Protein AF-A0A3D4QCY0-F1 (afdb_monomer_lite)

Radius of gyration: 16.94 Å; chains: 1; bounding box: 35×30×43 Å

Structure (mmCIF, N/CA/C/O backbone):
data_AF-A0A3D4QCY0-F1
#
_entry.id   AF-A0A3D4QCY0-F1
#
loop_
_atom_site.group_PDB
_atom_site.id
_atom_site.type_symbol
_atom_site.label_atom_id
_atom_site.label_alt_id
_atom_site.label_comp_id
_atom_site.label_asym_id
_atom_site.label_entity_id
_atom_site.label_seq_id
_atom_site.pdbx_PDB_ins_code
_atom_site.Cartn_x
_atom_site.Cartn_y
_atom_site.Cartn_z
_atom_site.occupancy
_atom_site.B_iso_or_equiv
_atom_site.auth_seq_id
_atom_site.auth_comp_id
_atom_site.auth_asym_id
_atom_site.auth_atom_id
_atom_site.pdbx_PDB_model_num
ATOM 1 N N . HIS A 1 1 ? -21.786 4.100 13.172 1.00 88.31 1 HIS A N 1
ATOM 2 C CA . HIS A 1 1 ? -20.840 3.691 12.109 1.00 88.31 1 HIS A CA 1
ATOM 3 C C . HIS A 1 1 ? -19.606 3.080 12.758 1.00 88.31 1 HIS A C 1
ATOM 5 O O . HIS A 1 1 ? -19.327 3.443 13.893 1.00 88.31 1 HIS A O 1
ATOM 11 N N . LYS A 1 2 ? -18.911 2.158 12.079 1.00 94.44 2 LYS A N 1
ATOM 12 C CA . LYS A 1 2 ? -17.714 1.473 12.592 1.00 94.44 2 LYS A CA 1
ATOM 13 C C . LYS A 1 2 ? -16.476 1.961 11.819 1.00 94.44 2 LYS A C 1
ATOM 15 O O . LYS A 1 2 ? -16.392 1.668 10.627 1.00 94.44 2 LYS A O 1
ATOM 20 N N . PRO A 1 3 ? -15.575 2.754 12.425 1.00 95.50 3 PRO A N 1
ATOM 21 C CA . PRO A 1 3 ? -14.400 3.279 11.729 1.00 95.50 3 PRO A CA 1
ATOM 22 C C . PRO A 1 3 ? -13.408 2.168 11.362 1.00 95.50 3 PRO A C 1
ATOM 24 O O . PRO A 1 3 ? -13.145 1.279 12.172 1.00 95.50 3 PRO A O 1
ATOM 27 N N . ILE A 1 4 ? -12.820 2.252 10.168 1.00 95.69 4 ILE A N 1
ATOM 28 C CA . ILE A 1 4 ? -11.744 1.359 9.720 1.00 95.69 4 ILE A CA 1
ATOM 29 C C . ILE A 1 4 ? -10.497 2.208 9.498 1.00 95.69 4 ILE A C 1
ATOM 31 O O . ILE A 1 4 ? -10.469 3.059 8.609 1.00 95.69 4 ILE A O 1
ATOM 35 N N . VAL A 1 5 ? -9.471 1.980 10.312 1.00 95.88 5 VAL A N 1
ATOM 36 C CA . VAL A 1 5 ? -8.159 2.607 10.150 1.00 95.88 5 VAL A CA 1
ATOM 37 C C . VAL A 1 5 ? -7.288 1.666 9.330 1.00 95.88 5 VAL A C 1
ATOM 39 O O . VAL A 1 5 ? -6.862 0.620 9.820 1.00 95.88 5 VAL A O 1
ATOM 42 N N . LEU A 1 6 ? -7.054 2.028 8.070 1.00 96.56 6 LEU A N 1
ATOM 43 C CA . LEU A 1 6 ? -6.226 1.253 7.155 1.00 96.56 6 LEU A CA 1
ATOM 44 C C . LEU A 1 6 ? -4.761 1.678 7.266 1.00 96.56 6 LEU A C 1
ATOM 46 O O . LEU A 1 6 ? -4.385 2.781 6.871 1.00 96.56 6 LEU A O 1
ATOM 50 N N . MET A 1 7 ? -3.931 0.774 7.769 1.00 95.88 7 MET A N 1
ATOM 51 C CA . MET A 1 7 ? -2.484 0.920 7.803 1.00 95.88 7 MET A CA 1
ATOM 52 C C . MET A 1 7 ? -1.892 0.468 6.470 1.00 95.88 7 MET A C 1
ATOM 54 O O . MET A 1 7 ? -2.168 -0.626 5.982 1.00 95.88 7 MET A O 1
ATOM 58 N N . GLY A 1 8 ? -1.069 1.327 5.875 1.00 94.38 8 GLY A N 1
ATOM 59 C CA . GLY A 1 8 ? -0.485 1.109 4.556 1.00 94.38 8 GLY A CA 1
ATOM 60 C C . GLY A 1 8 ? 0.817 0.309 4.564 1.00 94.38 8 GLY A C 1
ATOM 61 O O . GLY A 1 8 ? 1.773 0.756 3.930 1.00 94.38 8 GLY A O 1
ATOM 62 N N . GLY A 1 9 ? 0.912 -0.808 5.290 1.00 94.69 9 GLY A N 1
ATOM 63 C CA . GLY A 1 9 ? 2.163 -1.565 5.418 1.00 94.69 9 GLY A CA 1
ATOM 64 C C . GLY A 1 9 ? 2.694 -2.087 4.081 1.00 94.69 9 GLY A C 1
ATOM 65 O O . GLY A 1 9 ? 3.854 -1.847 3.756 1.00 94.69 9 GLY A O 1
ATOM 66 N N . GLY A 1 10 ? 1.839 -2.706 3.263 1.00 92.88 10 GLY A N 1
ATOM 67 C CA . GLY A 1 10 ? 2.211 -3.220 1.941 1.00 92.88 10 GLY A CA 1
ATOM 68 C C . GLY A 1 10 ? 2.490 -2.097 0.940 1.00 92.88 10 GLY A C 1
ATOM 69 O O . GLY A 1 10 ? 3.528 -2.078 0.285 1.00 92.88 10 GLY A O 1
ATOM 70 N N . THR A 1 11 ? 1.624 -1.083 0.889 1.00 91.31 11 THR A N 1
ATOM 71 C CA . THR A 1 11 ? 1.805 0.099 0.020 1.00 91.31 11 THR A CA 1
ATOM 72 C C . THR A 1 11 ? 3.070 0.900 0.342 1.00 91.31 11 THR A C 1
ATOM 74 O O . THR A 1 11 ? 3.662 1.504 -0.550 1.00 91.31 11 THR A O 1
ATOM 77 N N . THR A 1 12 ? 3.526 0.891 1.600 1.00 91.19 12 THR A N 1
ATOM 78 C CA . THR A 1 12 ? 4.779 1.554 2.006 1.00 91.19 12 THR A CA 1
ATOM 79 C C . THR A 1 12 ? 6.009 0.877 1.398 1.00 91.19 12 THR A C 1
ATOM 81 O O . THR A 1 12 ? 6.993 1.561 1.127 1.00 91.19 12 THR A O 1
ATOM 84 N N . LYS A 1 13 ? 5.945 -0.434 1.124 1.00 89.94 13 LYS A N 1
ATOM 85 C CA . LYS A 1 13 ? 7.026 -1.180 0.457 1.00 89.94 13 LYS A CA 1
ATOM 86 C C . LYS A 1 13 ? 7.170 -0.817 -1.025 1.00 89.94 13 LYS A C 1
ATOM 88 O O . LYS A 1 13 ? 8.249 -0.972 -1.583 1.00 89.94 13 LYS A O 1
ATOM 93 N N . VAL A 1 14 ? 6.094 -0.330 -1.646 1.00 88.06 14 VAL A N 1
ATOM 94 C CA . VAL A 1 14 ? 6.084 0.177 -3.028 1.00 88.06 14 VAL A CA 1
ATOM 95 C C . VAL A 1 14 ? 6.543 1.637 -3.060 1.00 88.06 14 VAL A C 1
ATOM 97 O O . VAL A 1 14 ? 7.456 1.988 -3.802 1.00 88.06 14 VAL A O 1
ATOM 100 N N . GLY A 1 15 ? 5.947 2.465 -2.195 1.00 83.56 15 GLY A N 1
ATOM 101 C CA . GLY A 1 15 ? 6.195 3.901 -2.114 1.00 83.56 15 GLY A CA 1
ATOM 102 C C . GLY A 1 15 ? 5.259 4.700 -3.022 1.00 83.56 15 GLY A C 1
ATOM 103 O O . GLY A 1 15 ? 5.335 4.604 -4.239 1.00 83.56 15 GLY A O 1
ATOM 104 N N . ASP A 1 16 ? 4.396 5.516 -2.413 1.00 81.81 16 ASP A N 1
ATOM 105 C CA . ASP A 1 16 ? 3.465 6.401 -3.123 1.00 81.81 16 ASP A CA 1
ATOM 106 C C . ASP A 1 16 ? 4.222 7.506 -3.893 1.00 81.81 16 ASP A C 1
ATOM 108 O O . ASP A 1 16 ? 4.922 8.306 -3.244 1.00 81.81 16 ASP A O 1
ATOM 112 N N . PRO A 1 17 ? 4.103 7.563 -5.237 1.00 76.12 17 PRO A N 1
ATOM 113 C CA . PRO A 1 17 ? 4.741 8.580 -6.069 1.00 76.12 17 PRO A CA 1
ATOM 114 C C . PRO A 1 17 ? 3.973 9.911 -6.104 1.00 76.12 17 PRO A C 1
ATOM 116 O O . PRO A 1 17 ? 4.477 10.879 -6.678 1.00 76.12 17 PRO A O 1
ATOM 119 N N . THR A 1 18 ? 2.767 9.975 -5.533 1.00 73.25 18 THR A N 1
ATOM 120 C CA . THR A 1 18 ? 1.912 11.168 -5.564 1.00 73.25 18 THR A CA 1
ATOM 121 C C . THR A 1 18 ? 2.602 12.332 -4.844 1.00 73.25 18 THR A C 1
ATOM 123 O O . THR A 1 18 ? 3.072 12.196 -3.713 1.00 73.25 18 THR A O 1
ATOM 126 N N . ASP A 1 19 ? 2.700 13.479 -5.523 1.00 65.94 19 ASP A N 1
ATOM 127 C CA . ASP A 1 19 ? 3.302 14.728 -5.029 1.00 65.94 19 ASP A CA 1
ATOM 128 C C . ASP A 1 19 ? 4.786 14.646 -4.606 1.00 65.94 19 ASP A C 1
ATOM 130 O O . ASP A 1 19 ? 5.255 15.426 -3.767 1.00 65.94 19 ASP A O 1
ATOM 134 N N . LYS A 1 20 ? 5.562 13.708 -5.171 1.00 68.62 20 LYS A N 1
ATOM 135 C CA . LYS A 1 20 ? 6.997 13.552 -4.876 1.00 68.62 20 LYS A CA 1
ATOM 136 C C . LYS A 1 20 ? 7.850 13.555 -6.148 1.00 68.62 20 LYS A C 1
ATOM 138 O O . LYS A 1 20 ? 7.684 12.709 -7.018 1.00 68.62 20 LYS A O 1
ATOM 143 N N . ASP A 1 21 ? 8.834 14.458 -6.194 1.00 64.94 21 ASP A N 1
ATOM 144 C CA . ASP A 1 21 ? 9.826 14.540 -7.282 1.00 64.94 21 ASP A CA 1
ATOM 145 C C . ASP A 1 21 ? 10.943 13.482 -7.174 1.00 64.94 21 ASP A C 1
ATOM 147 O O . ASP A 1 21 ? 11.675 13.249 -8.134 1.00 64.94 21 ASP A O 1
ATOM 151 N N . GLN A 1 22 ? 11.117 12.862 -6.000 1.00 67.62 22 GLN A N 1
ATOM 152 C CA . GLN A 1 22 ? 12.184 11.894 -5.729 1.00 67.62 22 GLN A CA 1
ATOM 153 C C . GLN A 1 22 ? 11.621 10.589 -5.171 1.00 67.62 22 GLN A C 1
ATOM 155 O O . GLN A 1 22 ? 10.660 10.592 -4.396 1.00 67.62 22 GLN A O 1
ATOM 160 N N . GLN A 1 23 ? 12.275 9.483 -5.528 1.00 67.81 23 GLN A N 1
ATOM 161 C CA . GLN A 1 23 ? 11.935 8.155 -5.037 1.00 67.81 23 GLN A CA 1
ATOM 162 C C . GLN A 1 23 ? 12.073 8.098 -3.510 1.00 67.81 23 GLN A C 1
ATOM 164 O O . GLN A 1 23 ? 13.059 8.573 -2.937 1.00 67.81 23 GLN A O 1
ATOM 169 N N . ARG A 1 24 ? 11.084 7.505 -2.832 1.00 73.44 24 ARG A N 1
ATOM 170 C CA . ARG A 1 24 ? 11.177 7.282 -1.386 1.00 73.44 24 ARG A CA 1
ATOM 171 C C . ARG A 1 24 ? 12.241 6.224 -1.082 1.00 73.44 24 ARG A C 1
ATOM 173 O O . ARG A 1 24 ? 12.330 5.235 -1.810 1.00 73.44 24 ARG A O 1
ATOM 180 N N . PRO A 1 25 ? 13.008 6.378 0.011 1.00 81.00 25 PRO A N 1
ATOM 181 C CA . PRO A 1 25 ? 13.854 5.295 0.482 1.00 81.00 25 PRO A CA 1
ATOM 182 C C . PRO A 1 25 ? 12.978 4.093 0.849 1.00 81.00 25 PRO A C 1
ATOM 184 O O . PRO A 1 25 ? 11.962 4.242 1.532 1.00 81.00 25 PRO A O 1
ATOM 187 N N . LEU A 1 26 ? 13.386 2.907 0.398 1.00 84.88 26 LEU A N 1
ATOM 188 C CA . LEU A 1 26 ? 12.741 1.660 0.788 1.00 84.88 26 LEU A CA 1
ATOM 189 C C . LEU A 1 26 ? 13.033 1.403 2.267 1.00 84.88 26 LEU A C 1
ATOM 191 O O . LEU A 1 26 ? 14.190 1.322 2.682 1.00 84.88 26 LEU A O 1
ATOM 195 N N . LEU A 1 27 ? 11.971 1.314 3.061 1.00 91.00 27 LEU A N 1
ATOM 196 C CA . LEU A 1 27 ? 12.060 1.012 4.483 1.00 91.00 27 LEU A CA 1
ATOM 197 C C . LEU A 1 27 ? 12.160 -0.499 4.691 1.00 91.00 27 LEU A C 1
ATOM 199 O O . LEU A 1 27 ? 11.588 -1.280 3.931 1.00 91.00 27 LEU A O 1
ATOM 203 N N . THR A 1 28 ? 12.853 -0.911 5.749 1.00 93.94 28 THR A N 1
ATOM 204 C CA . THR A 1 28 ? 12.838 -2.312 6.184 1.00 93.94 28 THR A CA 1
ATOM 205 C C . THR A 1 28 ? 11.507 -2.654 6.848 1.00 93.94 28 THR A C 1
ATOM 207 O O . THR A 1 28 ? 10.839 -1.783 7.408 1.00 93.94 28 THR A O 1
ATOM 210 N N . ASP A 1 29 ? 11.144 -3.937 6.869 1.00 92.75 29 ASP A N 1
ATOM 211 C CA . ASP A 1 29 ? 9.919 -4.397 7.537 1.00 92.75 29 ASP A CA 1
ATOM 212 C C . ASP A 1 29 ? 9.871 -3.981 9.016 1.00 92.75 29 ASP A C 1
ATOM 214 O O . ASP A 1 29 ? 8.828 -3.563 9.513 1.00 92.75 29 ASP A O 1
ATOM 218 N N . ALA A 1 30 ? 11.017 -3.994 9.705 1.00 95.56 30 ALA A N 1
ATOM 219 C CA . ALA A 1 30 ? 11.121 -3.539 11.090 1.00 95.56 30 ALA A CA 1
ATOM 220 C C . ALA A 1 30 ? 10.828 -2.035 11.239 1.00 95.56 30 ALA A C 1
ATOM 222 O O . ALA A 1 30 ? 10.148 -1.625 12.180 1.00 95.56 30 ALA A O 1
ATOM 223 N N . GLN A 1 31 ? 11.307 -1.207 10.304 1.00 95.81 31 GLN A N 1
ATOM 224 C CA . GLN A 1 31 ? 11.001 0.226 10.289 1.00 95.81 31 GLN A CA 1
ATOM 225 C C . GLN A 1 31 ? 9.520 0.477 9.991 1.00 95.81 31 GLN A C 1
ATOM 227 O O . GLN A 1 31 ? 8.900 1.320 10.638 1.00 95.81 31 GLN A O 1
ATOM 232 N N . ILE A 1 32 ? 8.940 -0.263 9.041 1.00 94.94 32 ILE A N 1
ATOM 233 C CA . ILE A 1 32 ? 7.515 -0.163 8.703 1.00 94.94 32 ILE A CA 1
ATOM 234 C C . ILE A 1 32 ? 6.660 -0.544 9.913 1.00 94.94 32 ILE A C 1
ATOM 236 O O . ILE A 1 32 ? 5.749 0.206 10.266 1.00 94.94 32 ILE A O 1
ATOM 240 N N . GLN A 1 33 ? 6.981 -1.647 10.591 1.00 95.38 33 GLN A N 1
ATOM 241 C CA . GLN A 1 33 ? 6.252 -2.073 11.783 1.00 95.38 33 GLN A CA 1
ATOM 242 C C . GLN A 1 33 ? 6.359 -1.043 12.914 1.00 95.38 33 GLN A C 1
ATOM 244 O O . GLN A 1 33 ? 5.340 -0.654 13.479 1.00 95.38 33 GLN A O 1
ATOM 249 N N . GLY A 1 34 ? 7.561 -0.517 13.181 1.00 97.19 34 GLY A N 1
ATOM 250 C CA . GLY A 1 34 ? 7.746 0.541 14.180 1.00 97.19 34 GLY A CA 1
ATOM 251 C C . GLY A 1 34 ? 6.930 1.804 13.875 1.00 97.19 34 GLY A C 1
ATOM 252 O O . GLY A 1 34 ? 6.350 2.408 14.780 1.00 97.19 34 GLY A O 1
ATOM 253 N N . ASN A 1 35 ? 6.815 2.176 12.596 1.00 95.50 35 ASN A N 1
ATOM 254 C CA . ASN A 1 35 ? 5.964 3.287 12.170 1.00 95.50 35 ASN A CA 1
ATOM 255 C C . ASN A 1 35 ? 4.474 2.985 12.390 1.00 95.50 35 ASN A C 1
ATOM 257 O O . ASN A 1 35 ? 3.747 3.852 12.874 1.00 95.50 35 ASN A O 1
ATOM 261 N N . ILE A 1 36 ? 4.016 1.772 12.065 1.00 95.56 36 ILE A N 1
ATOM 262 C CA . ILE A 1 36 ? 2.626 1.345 12.284 1.00 95.56 36 ILE A CA 1
ATOM 263 C C . ILE A 1 36 ? 2.272 1.413 13.772 1.00 95.56 36 ILE A C 1
ATOM 265 O O . ILE A 1 36 ? 1.252 2.008 14.133 1.00 95.56 36 ILE A O 1
ATOM 269 N N . ASP A 1 37 ? 3.136 0.872 14.631 1.00 95.69 37 ASP A N 1
ATOM 270 C CA . ASP A 1 37 ? 2.935 0.870 16.080 1.00 95.69 37 ASP A CA 1
ATOM 271 C C . ASP A 1 37 ? 2.878 2.300 16.629 1.00 95.69 37 ASP A C 1
ATOM 273 O O . ASP A 1 37 ? 1.991 2.635 17.417 1.00 95.69 37 ASP A O 1
ATOM 277 N N . SER A 1 38 ? 3.762 3.183 16.152 1.00 96.62 38 SER A N 1
ATOM 278 C CA . SER A 1 38 ? 3.749 4.601 16.517 1.00 96.62 38 SER A CA 1
ATOM 279 C C . SER A 1 38 ? 2.450 5.294 16.089 1.00 96.62 38 SER A C 1
ATOM 281 O O . SER A 1 38 ? 1.803 5.951 16.909 1.00 96.62 38 SER A O 1
ATOM 283 N N . ILE A 1 39 ? 2.003 5.097 14.845 1.00 95.44 39 ILE A N 1
ATOM 284 C CA . ILE A 1 39 ? 0.762 5.694 14.328 1.00 95.44 39 ILE A CA 1
ATOM 285 C C . ILE A 1 39 ? -0.459 5.212 15.124 1.00 95.44 39 ILE A C 1
ATOM 287 O O . ILE A 1 39 ? -1.353 6.008 15.430 1.00 95.44 39 ILE A O 1
ATOM 291 N N . LYS A 1 40 ? -0.483 3.941 15.540 1.00 93.31 40 LYS A N 1
ATOM 292 C CA . LYS A 1 40 ? -1.550 3.395 16.390 1.00 93.31 40 LYS A CA 1
ATOM 293 C C . LYS A 1 40 ? -1.715 4.174 17.694 1.00 93.31 40 LYS A C 1
ATOM 295 O O . LYS A 1 40 ? -2.849 4.470 18.073 1.00 93.31 40 LYS A O 1
ATOM 300 N N . THR A 1 41 ? -0.618 4.587 18.332 1.00 95.31 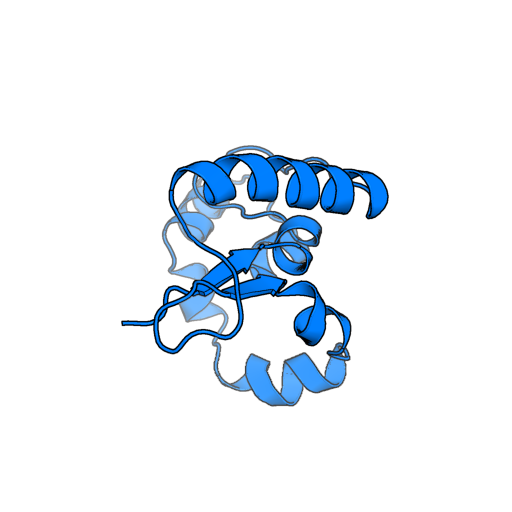41 THR A N 1
ATOM 301 C CA . THR A 1 41 ? -0.680 5.395 19.568 1.00 95.31 41 THR A CA 1
ATOM 302 C C . THR A 1 41 ? -1.335 6.762 19.360 1.00 95.31 41 THR A C 1
ATOM 304 O O . THR A 1 41 ? -1.971 7.295 20.271 1.00 95.31 41 THR A O 1
ATOM 307 N N . VAL A 1 42 ? -1.223 7.334 18.156 1.00 95.75 42 VAL A N 1
ATOM 308 C CA . VAL A 1 42 ? -1.860 8.610 17.809 1.00 95.75 42 VAL A CA 1
ATOM 309 C C . VAL A 1 42 ? -3.364 8.412 17.649 1.00 95.75 42 VAL A C 1
ATOM 311 O O . VAL A 1 42 ? -4.143 9.139 18.266 1.00 95.75 42 VAL A O 1
ATOM 314 N N . PHE A 1 43 ? -3.786 7.398 16.888 1.00 94.69 43 PHE A N 1
ATOM 315 C CA . PHE A 1 43 ? -5.209 7.119 16.666 1.00 94.69 43 PHE A CA 1
ATOM 316 C C . PHE A 1 43 ? -5.959 6.730 17.940 1.00 94.69 43 PHE A C 1
ATOM 318 O O . PHE A 1 43 ? -7.127 7.084 18.077 1.00 94.69 43 PHE A O 1
ATOM 325 N N . GLN A 1 44 ? -5.300 6.074 18.899 1.00 94.12 44 GLN A N 1
ATOM 326 C CA . GLN A 1 44 ? -5.893 5.735 20.200 1.00 94.12 44 GLN A CA 1
ATOM 327 C C . GLN A 1 44 ? -6.379 6.956 20.997 1.00 94.12 44 GLN A C 1
ATOM 329 O O . GLN A 1 44 ? -7.209 6.813 21.889 1.00 94.12 44 GLN A O 1
ATOM 334 N N . ARG A 1 45 ? -5.900 8.165 20.676 1.00 95.12 45 ARG A N 1
ATOM 335 C CA . ARG A 1 45 ? -6.382 9.411 21.295 1.00 95.12 45 ARG A CA 1
ATOM 336 C C . ARG A 1 45 ? -7.724 9.882 20.734 1.00 95.12 45 ARG A C 1
ATOM 338 O O . ARG A 1 45 ? -8.393 10.685 21.373 1.00 95.12 45 ARG A O 1
ATOM 345 N N . PHE A 1 46 ? -8.092 9.413 19.543 1.00 94.69 46 PHE A N 1
ATOM 346 C CA . PHE A 1 46 ? -9.280 9.849 18.804 1.00 94.69 46 PHE A CA 1
ATOM 347 C C . PHE A 1 46 ? -10.329 8.745 18.652 1.00 94.69 46 PHE A C 1
ATOM 349 O O . PHE A 1 46 ? -11.498 9.045 18.425 1.00 94.69 46 PHE A O 1
ATOM 356 N N . LEU A 1 47 ? -9.919 7.478 18.746 1.00 95.25 47 LEU A N 1
ATOM 357 C CA . LEU A 1 47 ? -10.755 6.314 18.479 1.00 95.25 47 LEU A CA 1
ATOM 358 C C . LEU A 1 47 ? -10.645 5.288 19.606 1.00 95.25 47 LEU A C 1
ATOM 360 O O . LEU A 1 47 ? -9.551 4.960 20.067 1.00 95.25 47 LEU A O 1
ATOM 364 N N . THR A 1 48 ? -11.788 4.720 19.984 1.00 95.69 48 THR A N 1
ATOM 365 C CA . THR A 1 48 ? -11.860 3.527 20.830 1.00 95.69 48 THR A CA 1
ATOM 366 C C . THR A 1 48 ? -11.748 2.294 19.943 1.00 95.69 48 THR A C 1
ATOM 368 O O . THR A 1 48 ? -12.580 2.106 19.062 1.00 95.69 48 THR A O 1
ATOM 371 N N . PHE A 1 49 ? -10.721 1.471 20.156 1.00 94.31 49 PHE A N 1
ATOM 372 C CA . PHE A 1 49 ? -10.532 0.206 19.441 1.00 94.31 49 PHE A CA 1
ATOM 373 C C . PHE A 1 49 ? -11.083 -0.961 20.258 1.00 94.31 49 PHE A C 1
ATOM 375 O O . PHE A 1 49 ? -10.865 -1.011 21.469 1.00 94.31 49 PHE A O 1
ATOM 382 N N . GLY A 1 50 ? -11.743 -1.908 19.593 1.00 92.31 50 GLY A N 1
ATOM 383 C CA . GLY A 1 50 ? -12.380 -3.044 20.253 1.00 92.31 50 GLY A CA 1
ATOM 384 C C . GLY A 1 50 ? -13.376 -3.785 19.361 1.00 92.31 50 GLY A C 1
ATOM 385 O O . GLY A 1 50 ? -13.489 -3.526 18.160 1.00 92.31 50 GLY A O 1
ATOM 386 N N . ASP A 1 51 ? -14.112 -4.703 19.981 1.00 92.44 51 ASP A N 1
ATOM 387 C CA . ASP A 1 51 ? -15.099 -5.559 19.314 1.00 92.44 51 ASP A CA 1
ATOM 388 C C . ASP A 1 51 ? -16.532 -5.020 19.419 1.00 92.44 51 ASP A C 1
ATOM 390 O O . ASP A 1 51 ? -17.480 -5.655 18.949 1.00 92.44 51 ASP A O 1
ATOM 394 N N . GLY A 1 52 ? -16.712 -3.832 20.003 1.00 94.19 52 GLY A N 1
ATOM 395 C CA . GLY A 1 52 ? -18.008 -3.185 20.098 1.00 94.19 52 GLY A CA 1
ATOM 396 C C . GLY A 1 52 ? -18.634 -2.881 18.725 1.00 94.19 52 GLY A C 1
ATOM 397 O O . GLY A 1 52 ? -17.944 -2.818 17.695 1.00 94.19 52 GLY A O 1
ATOM 398 N N . PRO A 1 53 ? -19.958 -2.635 18.681 1.00 94.31 53 PRO A N 1
ATOM 399 C CA . PRO A 1 53 ? -20.676 -2.352 17.434 1.00 94.31 53 PRO A CA 1
ATOM 400 C C . PRO A 1 53 ? -20.163 -1.112 16.684 1.00 94.31 53 PRO A C 1
ATOM 402 O O . PRO A 1 53 ? -20.328 -1.004 15.468 1.00 94.31 53 PRO A O 1
ATOM 405 N N . THR A 1 54 ? -19.554 -0.168 17.404 1.00 95.56 54 THR A N 1
ATOM 406 C CA . THR A 1 54 ? -19.045 1.107 16.875 1.00 95.56 54 THR A CA 1
ATOM 407 C C . THR A 1 54 ? -17.546 1.297 17.068 1.00 95.56 54 THR A C 1
ATOM 409 O O . THR A 1 54 ? -17.013 2.313 16.626 1.00 95.56 54 THR A O 1
ATOM 412 N N . ASP A 1 55 ? -16.873 0.348 17.715 1.00 96.00 55 ASP A N 1
ATOM 413 C CA . ASP A 1 55 ? -15.450 0.452 18.018 1.00 96.00 55 ASP A CA 1
ATOM 414 C C . ASP A 1 55 ? -14.630 0.380 16.731 1.00 96.00 55 ASP A C 1
ATOM 416 O O . ASP A 1 55 ? -14.937 -0.388 15.816 1.00 96.00 55 ASP A O 1
ATOM 420 N N . ALA A 1 56 ? -13.584 1.191 16.641 1.00 96.69 56 ALA A N 1
ATOM 421 C CA . ALA A 1 56 ? -12.712 1.210 15.485 1.00 96.69 56 ALA A CA 1
ATOM 422 C C . ALA A 1 56 ? -11.949 -0.111 15.344 1.00 96.69 56 ALA A C 1
ATOM 424 O O . ALA A 1 56 ? -11.537 -0.730 16.328 1.00 96.69 56 ALA A O 1
ATOM 425 N N . VAL A 1 57 ? -11.697 -0.498 14.097 1.00 95.25 57 VAL A N 1
ATOM 426 C CA . VAL A 1 57 ? -10.772 -1.582 13.761 1.00 95.25 57 VAL A CA 1
ATOM 427 C C . VAL A 1 57 ? -9.569 -1.007 13.037 1.00 95.25 57 VAL A C 1
ATOM 429 O O . VAL A 1 57 ? -9.697 -0.093 12.223 1.00 95.25 57 VAL A O 1
ATOM 432 N N . MET A 1 58 ? -8.393 -1.535 13.352 1.00 94.06 58 MET A N 1
ATOM 433 C CA . MET A 1 58 ? -7.162 -1.222 12.641 1.00 94.06 58 MET A CA 1
ATOM 434 C C . MET A 1 58 ? -6.764 -2.445 11.829 1.00 94.06 58 MET A C 1
ATOM 436 O O . MET A 1 58 ? -6.603 -3.521 12.398 1.00 94.06 58 MET A O 1
ATOM 440 N N . VAL A 1 59 ? -6.626 -2.267 10.521 1.00 95.81 59 VAL A N 1
ATOM 441 C CA . VAL A 1 59 ? -6.278 -3.329 9.567 1.00 95.81 59 VAL A CA 1
ATOM 442 C C . VAL A 1 59 ? -5.049 -2.908 8.778 1.00 95.81 59 VAL A C 1
ATOM 444 O O . VAL A 1 59 ? -4.865 -1.714 8.536 1.00 95.81 59 VAL A O 1
ATOM 447 N N . ASN A 1 60 ? -4.203 -3.852 8.375 1.00 96.31 60 ASN A N 1
ATOM 448 C CA . ASN A 1 60 ? -3.007 -3.556 7.589 1.00 96.31 60 ASN A CA 1
ATOM 449 C C . ASN A 1 60 ? -3.118 -4.160 6.187 1.00 96.31 60 ASN A C 1
ATOM 451 O O . ASN A 1 60 ? -3.281 -5.367 6.047 1.00 96.31 60 ASN A O 1
ATOM 455 N N . ASN A 1 61 ? -2.961 -3.346 5.139 1.00 96.06 61 ASN A N 1
ATOM 456 C CA . ASN A 1 61 ? -3.041 -3.853 3.765 1.00 96.06 61 ASN A CA 1
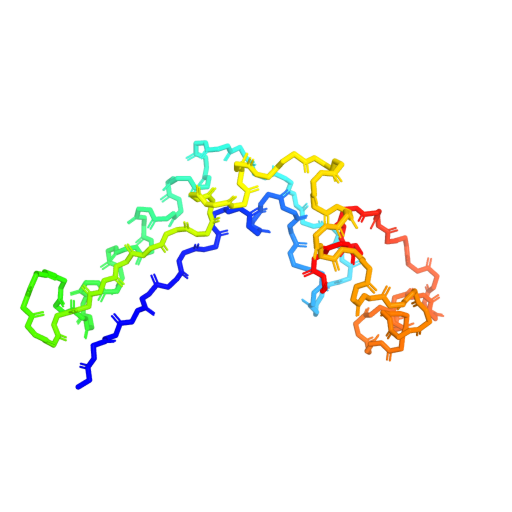ATOM 457 C C . ASN A 1 61 ? -1.938 -4.843 3.381 1.00 96.06 61 ASN A C 1
ATOM 459 O O . ASN A 1 61 ? -2.099 -5.568 2.401 1.00 96.06 61 ASN A O 1
ATOM 463 N N . ALA A 1 62 ? -0.858 -4.925 4.160 1.00 96.00 62 ALA A N 1
ATOM 464 C CA . ALA A 1 62 ? 0.140 -5.979 4.014 1.00 96.00 62 ALA A CA 1
ATOM 465 C C . ALA A 1 62 ? -0.479 -7.387 4.113 1.00 96.00 62 ALA A C 1
ATOM 467 O O . ALA A 1 62 ? -0.054 -8.277 3.384 1.00 96.00 62 ALA A O 1
ATOM 468 N N . GLU A 1 63 ? -1.517 -7.569 4.943 1.00 95.00 63 GLU A N 1
ATOM 469 C CA . GLU A 1 63 ? -2.139 -8.873 5.225 1.00 95.00 63 GLU A CA 1
ATOM 470 C C . GLU A 1 63 ? -2.635 -9.588 3.961 1.00 95.00 63 GLU A C 1
ATOM 472 O O . GLU A 1 63 ? -2.552 -10.810 3.871 1.00 95.00 63 GLU A O 1
ATOM 477 N N . TRP A 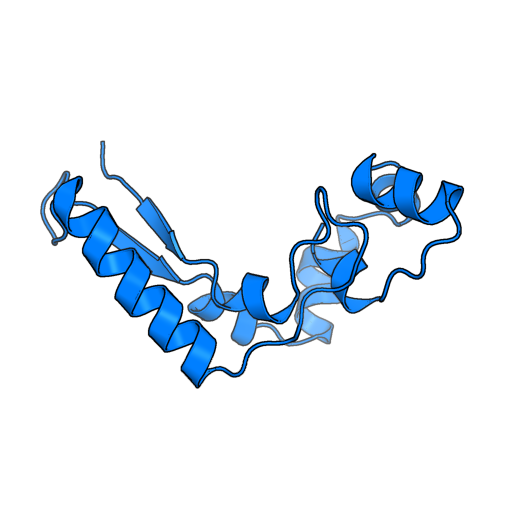1 64 ? -3.121 -8.836 2.970 1.00 93.88 64 TRP A N 1
ATOM 478 C CA . TRP A 1 64 ? -3.540 -9.397 1.685 1.00 93.88 64 TRP A CA 1
ATOM 479 C C . TRP A 1 64 ? -2.555 -9.103 0.558 1.00 93.88 64 TRP A C 1
ATOM 481 O O . TRP A 1 64 ? -2.335 -9.976 -0.279 1.00 93.88 64 TRP A O 1
ATOM 491 N N . LEU A 1 65 ? -1.928 -7.921 0.525 1.00 93.19 65 LEU A N 1
ATOM 492 C CA . LEU A 1 65 ? -1.019 -7.560 -0.568 1.00 93.19 65 LEU A CA 1
ATOM 493 C C . LEU A 1 65 ? 0.194 -8.491 -0.645 1.00 93.19 65 LEU A C 1
ATOM 495 O O . LEU A 1 65 ? 0.619 -8.838 -1.743 1.00 93.19 65 LEU A O 1
ATOM 499 N N . GLU A 1 66 ? 0.722 -8.936 0.495 1.00 92.31 66 GLU A N 1
ATOM 500 C CA . GLU A 1 66 ? 1.876 -9.846 0.531 1.00 92.31 66 GLU A CA 1
ATOM 501 C C . GLU A 1 66 ? 1.512 -11.285 0.155 1.00 92.31 66 GLU A C 1
ATOM 503 O O . GLU A 1 66 ? 2.383 -12.071 -0.215 1.00 92.31 66 GLU A O 1
ATOM 508 N N . SER A 1 67 ? 0.225 -11.631 0.218 1.00 92.62 67 SER A N 1
ATOM 509 C CA . SER A 1 67 ? -0.261 -12.955 -0.170 1.00 92.62 67 SER A CA 1
ATOM 510 C C . SER A 1 67 ? -0.366 -13.126 -1.687 1.00 92.62 67 SER A C 1
ATOM 512 O O . SER A 1 67 ? -0.390 -14.255 -2.181 1.00 92.62 67 SER A O 1
ATOM 514 N N . PHE A 1 68 ? -0.418 -12.021 -2.438 1.00 90.88 68 PHE A N 1
ATOM 515 C CA . PHE A 1 68 ? -0.576 -12.081 -3.881 1.00 90.88 68 PHE A CA 1
ATOM 516 C C . PHE A 1 68 ? 0.711 -12.540 -4.564 1.00 90.88 68 PHE A C 1
ATOM 518 O O . PHE A 1 68 ? 1.765 -11.910 -4.476 1.00 90.88 68 PHE A O 1
ATOM 525 N N . GLY A 1 69 ? 0.607 -13.620 -5.337 1.00 93.12 69 GLY A N 1
ATOM 526 C CA . GLY A 1 69 ? 1.642 -13.978 -6.300 1.00 93.12 69 GLY A CA 1
ATOM 527 C C . GLY A 1 69 ? 1.603 -13.051 -7.517 1.00 93.12 69 GLY A C 1
ATOM 528 O O . GLY A 1 69 ? 0.529 -12.687 -7.988 1.00 93.12 69 GLY A O 1
ATOM 529 N N . TYR A 1 70 ? 2.763 -12.730 -8.099 1.00 91.50 70 TYR A N 1
ATOM 530 C CA . TYR A 1 70 ? 2.852 -11.838 -9.267 1.00 91.50 70 TYR A CA 1
ATOM 531 C C . TYR A 1 70 ? 1.940 -12.268 -10.432 1.00 91.50 70 TYR A C 1
ATOM 533 O O . TYR A 1 70 ? 1.178 -11.465 -10.962 1.00 91.50 70 TYR A O 1
ATOM 541 N N . LEU A 1 71 ? 1.957 -13.557 -10.799 1.00 94.81 71 LEU A N 1
ATOM 542 C CA . LEU A 1 71 ? 1.113 -14.073 -11.886 1.00 94.81 71 LEU A CA 1
ATOM 543 C C . LEU A 1 71 ? -0.381 -14.036 -11.556 1.00 94.81 71 LEU A 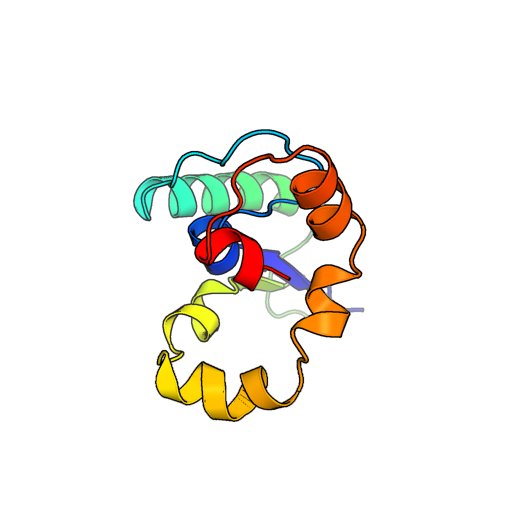C 1
ATOM 545 O O . LEU A 1 71 ? -1.192 -13.837 -12.458 1.00 94.81 71 LEU A O 1
ATOM 549 N N . GLN A 1 72 ? -0.738 -14.245 -10.288 1.00 94.44 72 GLN A N 1
ATOM 550 C CA . GLN A 1 72 ? -2.119 -14.136 -9.833 1.00 94.44 72 GLN A CA 1
ATOM 551 C C . GLN A 1 72 ? -2.580 -12.684 -9.941 1.00 94.44 72 GLN A C 1
ATOM 553 O O . GLN A 1 72 ? -3.600 -12.414 -10.563 1.00 94.44 72 GLN A O 1
ATOM 558 N N . PHE A 1 73 ? -1.776 -11.745 -9.435 1.00 93.56 73 PHE A N 1
ATOM 559 C CA . PHE A 1 73 ? -2.089 -10.323 -9.492 1.00 93.56 73 PHE A CA 1
ATOM 560 C C . PHE A 1 73 ? -2.324 -9.837 -10.930 1.00 93.56 73 PHE A C 1
ATOM 562 O O . PHE A 1 73 ? -3.325 -9.180 -11.217 1.00 93.56 73 PHE A O 1
ATOM 569 N N . LEU A 1 74 ? -1.443 -10.216 -11.862 1.00 94.12 74 LEU A N 1
ATOM 570 C CA . LEU A 1 74 ? -1.589 -9.848 -13.273 1.00 94.12 74 LEU A CA 1
ATOM 571 C C . LEU A 1 74 ? -2.869 -10.401 -13.912 1.00 94.12 74 LEU A C 1
ATOM 573 O O . LEU A 1 74 ? -3.485 -9.712 -14.724 1.00 94.12 74 LEU A O 1
ATOM 577 N N . ARG A 1 75 ? -3.257 -11.638 -13.581 1.00 94.75 75 ARG A N 1
ATOM 578 C CA . ARG A 1 75 ? -4.444 -12.282 -14.161 1.00 94.75 75 ARG A CA 1
ATOM 579 C C . ARG A 1 75 ? -5.743 -11.769 -13.559 1.00 94.75 75 ARG A C 1
ATOM 581 O O . ARG A 1 75 ? -6.673 -11.501 -14.313 1.00 94.75 75 ARG A O 1
ATOM 588 N N . ASP A 1 76 ? -5.784 -11.634 -12.240 1.00 94.94 76 ASP A N 1
ATOM 589 C CA . ASP A 1 76 ? -7.007 -11.301 -11.515 1.00 94.94 76 ASP A CA 1
ATOM 590 C C . ASP A 1 76 ? -7.281 -9.791 -11.552 1.00 94.94 76 ASP A C 1
ATOM 592 O O . ASP A 1 76 ? -8.433 -9.379 -11.652 1.00 94.94 76 ASP A O 1
ATOM 596 N N . TYR A 1 77 ? -6.232 -8.958 -11.519 1.00 93.19 77 TYR A N 1
ATOM 597 C CA . TYR A 1 77 ? -6.369 -7.499 -11.446 1.00 93.19 77 TYR A CA 1
ATOM 598 C C . TYR A 1 77 ? -5.824 -6.779 -12.678 1.00 93.19 77 TYR A C 1
ATOM 600 O O . TYR A 1 77 ? -6.475 -5.865 -13.181 1.00 93.19 77 TYR A O 1
ATOM 608 N N . GLY A 1 78 ? -4.669 -7.198 -13.206 1.00 92.88 78 GLY A N 1
ATOM 609 C CA . GLY A 1 78 ? -3.996 -6.506 -14.315 1.00 92.88 78 GLY A CA 1
ATOM 610 C C . GLY A 1 78 ? -4.855 -6.345 -15.577 1.00 92.88 78 GLY A C 1
ATOM 611 O O . GLY A 1 78 ? -4.750 -5.337 -16.270 1.00 92.88 78 GLY A O 1
ATOM 612 N N . VAL A 1 79 ? -5.773 -7.281 -15.838 1.00 95.12 79 VAL A N 1
ATOM 613 C CA . VAL A 1 79 ? -6.701 -7.238 -16.986 1.00 95.12 79 VAL A CA 1
ATOM 614 C C . VAL A 1 79 ? -7.695 -6.072 -16.946 1.00 95.12 79 VAL A C 1
ATOM 616 O O . VAL A 1 79 ? -8.276 -5.723 -17.973 1.00 95.12 79 VAL A O 1
ATOM 619 N N . HIS A 1 80 ? -7.900 -5.460 -15.779 1.00 95.62 80 HIS A N 1
ATOM 620 C CA . HIS A 1 80 ? -8.824 -4.340 -15.601 1.00 95.62 80 HIS A CA 1
ATOM 621 C C . HIS A 1 80 ? -8.177 -2.973 -15.868 1.00 95.62 80 HIS A C 1
ATOM 623 O O . HIS A 1 80 ? -8.881 -1.958 -15.899 1.00 95.62 80 HIS A O 1
ATOM 629 N N . PHE A 1 81 ? -6.862 -2.935 -16.103 1.00 94.06 81 PHE A N 1
ATOM 630 C CA . PHE A 1 81 ? -6.104 -1.705 -16.302 1.00 94.06 81 PHE A CA 1
ATOM 631 C C . PHE A 1 81 ? -5.447 -1.682 -17.681 1.00 94.06 81 PHE A C 1
ATOM 633 O O . PHE A 1 81 ? -4.782 -2.619 -18.110 1.00 94.06 81 PHE A O 1
ATOM 640 N N . THR A 1 82 ? -5.609 -0.564 -18.387 1.00 93.94 82 THR A N 1
ATOM 641 C CA . THR A 1 82 ? -4.884 -0.308 -19.637 1.00 93.94 82 THR A CA 1
ATOM 642 C C . THR A 1 82 ? -3.727 0.639 -19.367 1.00 93.94 82 THR A C 1
ATOM 644 O O . THR A 1 82 ? -3.934 1.668 -18.716 1.00 93.94 82 THR A O 1
ATOM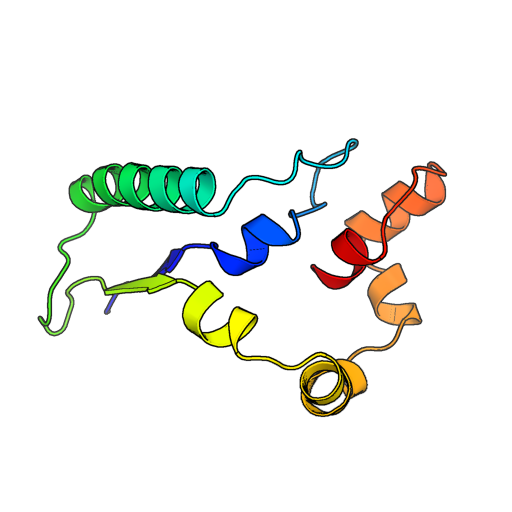 647 N N . ILE A 1 83 ? -2.564 0.375 -19.964 1.00 92.44 83 ILE A N 1
ATOM 648 C CA . ILE A 1 83 ? -1.387 1.250 -19.852 1.00 92.44 83 ILE A CA 1
ATOM 649 C C . ILE A 1 83 ? -1.729 2.689 -20.267 1.00 92.44 83 ILE A C 1
ATOM 651 O O . ILE A 1 83 ? -1.412 3.620 -19.536 1.00 92.44 83 ILE A O 1
ATOM 655 N N . ASN A 1 84 ? -2.456 2.891 -21.373 1.00 93.12 84 ASN A N 1
ATOM 656 C CA . ASN A 1 84 ? -2.851 4.228 -21.837 1.00 93.12 84 ASN A CA 1
ATOM 657 C C . ASN A 1 84 ? -3.615 5.034 -20.775 1.00 93.12 84 ASN A C 1
ATOM 659 O O . ASN A 1 84 ? -3.365 6.224 -20.610 1.00 93.12 84 ASN A O 1
ATOM 663 N N . ARG A 1 85 ? -4.524 4.385 -20.034 1.00 92.12 85 ARG A N 1
ATOM 664 C CA . ARG A 1 85 ? -5.253 5.025 -18.931 1.00 92.12 85 ARG A CA 1
ATOM 665 C C . ARG A 1 85 ? -4.328 5.350 -17.763 1.00 92.12 85 ARG A C 1
ATOM 667 O O . ARG A 1 85 ? -4.401 6.460 -17.251 1.00 92.12 85 ARG A O 1
ATOM 674 N N . MET A 1 86 ? -3.454 4.427 -17.369 1.00 91.94 86 MET A N 1
ATOM 675 C CA . MET A 1 86 ? -2.515 4.662 -16.266 1.00 91.94 86 MET A CA 1
ATOM 676 C C . MET A 1 86 ? -1.567 5.834 -16.565 1.00 91.94 86 MET A C 1
ATOM 678 O O . MET A 1 86 ? -1.317 6.662 -15.696 1.00 91.94 86 MET A O 1
ATOM 682 N N . LEU A 1 87 ? -1.118 5.969 -17.817 1.00 91.06 87 LEU A N 1
ATOM 683 C CA . LEU A 1 87 ? -0.295 7.100 -18.268 1.00 91.06 87 LEU A CA 1
ATOM 684 C C . LEU A 1 87 ? -1.037 8.447 -18.267 1.00 91.06 87 LEU A C 1
ATOM 686 O O . LEU A 1 87 ? -0.393 9.491 -18.256 1.00 91.06 87 LEU A O 1
ATOM 690 N N . SER A 1 88 ? -2.374 8.441 -18.297 1.00 90.56 88 SER A N 1
ATOM 691 C CA . SER A 1 88 ? -3.175 9.673 -18.301 1.00 90.56 88 SER A CA 1
ATOM 692 C C . SER A 1 88 ? -3.331 10.316 -16.925 1.00 90.56 88 SER A C 1
ATOM 694 O O . SER A 1 88 ? -3.787 11.453 -16.843 1.00 90.56 88 SER A O 1
ATOM 696 N N . PHE A 1 89 ? -2.966 9.612 -15.851 1.00 89.19 89 PHE A N 1
ATOM 697 C CA . PHE A 1 89 ? -3.033 10.165 -14.506 1.00 89.19 89 PHE A CA 1
ATOM 698 C C . PHE A 1 89 ? -2.002 11.281 -14.318 1.00 89.19 89 PHE A C 1
ATOM 700 O O . PHE A 1 89 ? -0.838 11.117 -14.681 1.00 89.19 89 PHE A O 1
ATOM 707 N N . ASP A 1 90 ? -2.414 12.398 -13.713 1.00 87.19 90 ASP A N 1
ATOM 708 C CA . ASP A 1 90 ? -1.593 13.614 -13.614 1.00 87.19 90 ASP A CA 1
ATOM 709 C C . ASP A 1 90 ? -0.240 13.384 -12.921 1.00 87.19 90 ASP A C 1
ATOM 711 O O . ASP A 1 90 ? 0.771 13.947 -13.349 1.00 87.19 90 ASP A O 1
ATOM 715 N N . SER A 1 91 ? -0.194 12.516 -11.902 1.00 81.38 91 SER A N 1
ATOM 716 C CA . SER A 1 91 ? 1.039 12.138 -11.191 1.00 81.38 91 SER A CA 1
ATOM 717 C C . SER A 1 91 ? 2.050 11.429 -12.099 1.00 81.38 91 SER A C 1
ATOM 719 O O . SER A 1 91 ? 3.255 11.663 -11.997 1.00 81.38 91 SER A O 1
ATOM 721 N N . VAL A 1 92 ? 1.564 10.596 -13.023 1.00 85.62 92 VAL A N 1
ATOM 722 C CA . VAL A 1 92 ? 2.388 9.861 -13.988 1.00 85.62 92 VAL A CA 1
ATOM 723 C C . VAL A 1 92 ? 2.778 10.767 -15.146 1.00 85.62 92 VAL A C 1
ATOM 725 O O . VAL A 1 92 ? 3.961 10.889 -15.466 1.00 85.62 92 VAL A O 1
ATOM 728 N N . LYS A 1 93 ? 1.797 11.460 -15.728 1.00 87.88 93 LYS A N 1
ATOM 729 C CA . LYS A 1 93 ? 1.992 12.363 -16.860 1.00 87.88 93 LYS A CA 1
ATOM 730 C C . LYS A 1 93 ? 3.015 13.456 -16.550 1.00 87.88 93 LYS A C 1
ATOM 732 O O . LYS A 1 93 ? 3.951 13.639 -17.316 1.00 87.88 93 LYS A O 1
ATOM 737 N N . THR A 1 94 ? 2.899 14.117 -15.397 1.00 87.00 94 THR A N 1
ATOM 738 C CA . THR A 1 94 ? 3.820 15.198 -15.006 1.00 87.00 94 THR A CA 1
ATOM 739 C C . THR A 1 94 ? 5.263 14.710 -14.877 1.00 87.00 94 THR A C 1
ATOM 741 O O . THR A 1 94 ? 6.186 15.415 -15.281 1.00 87.00 94 THR A O 1
ATOM 744 N N . ARG A 1 95 ? 5.482 13.504 -14.333 1.00 84.88 95 ARG A N 1
ATOM 745 C CA . ARG A 1 95 ? 6.830 12.925 -14.208 1.00 84.88 95 ARG A CA 1
ATOM 746 C C . ARG A 1 95 ? 7.415 12.560 -15.571 1.00 84.88 95 ARG A C 1
ATOM 748 O O . ARG A 1 95 ? 8.588 12.835 -15.808 1.00 84.88 95 ARG A O 1
ATOM 755 N N . LEU A 1 96 ? 6.598 12.012 -16.471 1.00 85.25 96 LEU A N 1
ATOM 756 C CA . LEU A 1 96 ? 7.013 11.699 -17.841 1.00 85.25 96 LEU A CA 1
ATOM 757 C C . LEU A 1 96 ? 7.336 12.961 -18.649 1.00 85.25 96 LEU A C 1
ATOM 759 O O . LEU A 1 96 ? 8.384 13.009 -19.285 1.00 85.25 96 LEU A O 1
ATOM 763 N N . ASP A 1 97 ? 6.496 13.996 -18.564 1.00 88.12 97 ASP A N 1
ATOM 764 C CA . ASP A 1 97 ? 6.702 15.278 -19.254 1.00 88.12 97 ASP A CA 1
ATOM 765 C C . ASP A 1 97 ? 7.985 15.989 -18.779 1.00 88.12 97 ASP A C 1
ATOM 767 O O . ASP A 1 97 ? 8.623 16.713 -19.542 1.00 88.12 97 ASP A O 1
ATOM 771 N N . ARG A 1 98 ? 8.383 15.777 -17.517 1.00 88.62 98 ARG A N 1
ATOM 772 C CA . ARG A 1 98 ? 9.629 16.299 -16.928 1.00 88.62 98 ARG A CA 1
ATOM 773 C C . ARG A 1 98 ? 10.851 15.404 -17.167 1.00 88.62 98 ARG A C 1
ATOM 775 O O . ARG A 1 98 ? 11.904 15.691 -16.602 1.00 88.62 98 ARG A O 1
ATOM 782 N N . GLU A 1 99 ? 10.704 14.312 -17.920 1.00 85.12 99 GLU A N 1
ATOM 783 C CA . GLU A 1 99 ? 11.732 13.276 -18.120 1.00 85.12 99 GLU A CA 1
ATOM 784 C C . GLU A 1 99 ? 12.311 12.727 -16.799 1.00 85.12 99 GLU A C 1
ATOM 786 O O . GLU A 1 99 ? 13.444 12.246 -16.731 1.00 85.12 99 GLU A O 1
ATOM 791 N N . GLN A 1 100 ? 11.529 12.788 -15.716 1.00 84.56 100 GLN A N 1
ATOM 792 C CA . GLN A 1 100 ? 11.938 12.247 -14.428 1.00 84.56 100 GLN A CA 1
ATOM 793 C C . GLN A 1 100 ? 11.810 10.720 -14.463 1.00 84.56 100 GLN A C 1
ATOM 795 O O . GLN A 1 100 ? 10.738 10.206 -14.801 1.00 84.56 100 GLN A O 1
ATOM 800 N N . PRO A 1 101 ? 12.854 9.970 -14.065 1.00 82.75 101 PRO A N 1
ATOM 801 C CA . PRO A 1 101 ? 12.774 8.520 -13.995 1.00 82.75 101 PRO A CA 1
ATOM 802 C C . PRO A 1 101 ? 11.611 8.078 -13.103 1.00 82.75 101 PRO A C 1
ATOM 804 O O . PRO A 1 101 ? 11.464 8.563 -11.981 1.00 82.75 101 PRO A O 1
ATOM 807 N N . MET A 1 102 ? 10.800 7.145 -13.596 1.00 85.25 102 MET A N 1
ATOM 808 C CA . MET A 1 102 ? 9.767 6.454 -12.829 1.00 85.25 102 MET A CA 1
ATOM 809 C C . MET A 1 102 ? 10.038 4.960 -12.899 1.00 85.25 102 MET A C 1
ATOM 811 O O . MET A 1 102 ? 10.153 4.383 -13.982 1.00 85.25 102 MET A O 1
ATOM 815 N N . THR A 1 103 ? 10.175 4.332 -11.739 1.00 87.56 103 THR A N 1
ATOM 816 C CA . THR A 1 103 ? 10.412 2.892 -11.670 1.00 87.56 103 THR A CA 1
ATOM 817 C C . THR A 1 103 ? 9.121 2.116 -11.917 1.00 87.56 103 THR A C 1
ATOM 819 O O . THR A 1 103 ? 8.020 2.596 -11.651 1.00 87.56 103 THR A O 1
ATOM 822 N N . PHE A 1 104 ? 9.250 0.869 -12.380 1.00 88.38 104 PHE A N 1
ATOM 823 C CA . PHE A 1 104 ? 8.103 -0.034 -12.511 1.00 88.38 104 PHE A CA 1
ATOM 824 C C . PHE A 1 104 ? 7.367 -0.211 -11.174 1.00 88.38 104 PHE A C 1
ATOM 826 O O . PHE A 1 104 ? 6.145 -0.286 -11.158 1.00 88.38 104 PHE A O 1
ATOM 833 N N . LEU A 1 105 ? 8.099 -0.224 -10.055 1.00 87.12 105 LEU A N 1
ATOM 834 C CA . LEU A 1 105 ? 7.520 -0.316 -8.717 1.00 87.12 105 LEU A CA 1
ATOM 835 C C . LEU A 1 105 ? 6.569 0.860 -8.440 1.00 87.12 105 LEU A C 1
ATOM 837 O O . LEU A 1 105 ? 5.409 0.630 -8.122 1.00 87.12 105 LEU A O 1
ATOM 841 N N . GLU A 1 106 ? 7.023 2.098 -8.650 1.00 85.75 106 GLU A N 1
ATOM 842 C CA . GLU A 1 106 ? 6.200 3.305 -8.461 1.00 85.75 106 GLU A CA 1
ATOM 843 C C . GLU A 1 106 ? 4.992 3.346 -9.405 1.00 85.75 106 GLU A C 1
ATOM 845 O O . GLU A 1 106 ? 3.903 3.740 -8.998 1.00 85.75 106 GLU A O 1
ATOM 850 N N . PHE A 1 107 ? 5.155 2.906 -10.657 1.00 88.69 107 PHE A N 1
ATOM 851 C CA . PHE A 1 107 ? 4.058 2.868 -11.627 1.00 88.69 107 PHE A CA 1
ATOM 852 C C . PHE A 1 107 ? 2.926 1.913 -11.212 1.00 88.69 107 PHE A C 1
ATOM 854 O O . PHE A 1 107 ? 1.760 2.195 -11.473 1.00 88.69 107 PHE A O 1
ATOM 861 N N . ASN A 1 108 ? 3.255 0.806 -10.537 1.00 88.75 108 ASN A N 1
ATOM 862 C CA . ASN A 1 108 ? 2.275 -0.172 -10.045 1.00 88.75 108 ASN A CA 1
ATOM 863 C C . ASN A 1 108 ? 1.640 0.223 -8.696 1.00 88.75 108 ASN A C 1
ATOM 865 O O . ASN A 1 108 ? 0.895 -0.572 -8.128 1.00 88.75 108 ASN A O 1
ATOM 869 N N . TYR A 1 109 ? 1.924 1.420 -8.168 1.00 85.75 109 TYR A N 1
ATOM 870 C CA . TYR A 1 109 ? 1.194 1.961 -7.017 1.00 85.75 109 TYR A CA 1
ATOM 871 C C . TYR A 1 109 ? -0.242 2.392 -7.376 1.00 85.75 109 TYR A C 1
ATOM 873 O O . TYR A 1 109 ? -1.116 2.390 -6.510 1.00 85.75 109 TYR A O 1
ATOM 881 N N . MET A 1 110 ? -0.450 2.796 -8.633 1.00 75.62 110 MET A N 1
ATOM 882 C CA . MET A 1 110 ? -1.659 3.459 -9.145 1.00 75.62 110 MET A CA 1
ATOM 883 C C . MET A 1 110 ? -2.843 2.516 -9.371 1.00 75.62 110 MET A C 1
ATOM 885 O O . MET A 1 110 ? -2.612 1.368 -9.810 1.00 75.62 110 MET A O 1
#

Foldseek 3Di:
DA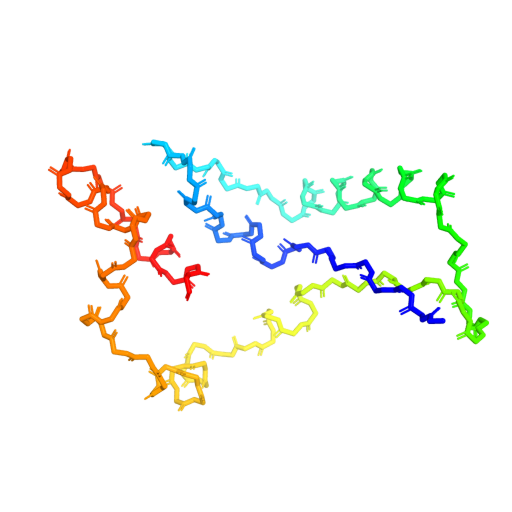AEAEQALVLLQLAALPPDLDGDPRDDSVRSVVVVVVVVVVCVVVFAADDDPHGYDYDYPCVVNVVDDPVNCCVVPVVVDDPVVLCPDPSNVVCVVVVRDDDPSNSVSD

Secondary structure (DSSP, 8-state):
---EEEE-HHHHHH---TT-SSPPPPPPHHHHHHHHHHHHHHHTTT--BSSSSS-BEEEETHHHHTT--HHHHHHHTGGG--HHHHHTSHHHHHHHHTT----HHHHTT-

pLDDT: mean 90.25, std 7.2, range [64.94, 97.19]

Sequence (110 aa):
HKPIVLMGGGTTKVGDPTDKDQQRPLLTDAQIQGNIDSIKTVFQRFLTFGDGPTDAVMVNNAEWLESFGYLQFLRDYGVHFTINRMLSFDSVKTRLDREQPMTFLEFNYM